Protein AF-A0A3P6CDG6-F1 (afdb_monomer)

Organism: Brassica oleracea (NCBI:txid3712)

Structure (mmCIF, N/CA/C/O backbone):
data_AF-A0A3P6CDG6-F1
#
_entry.id   AF-A0A3P6CDG6-F1
#
loop_
_atom_site.group_PDB
_atom_site.id
_atom_site.type_symbol
_atom_site.label_atom_id
_atom_site.label_alt_id
_atom_site.label_comp_id
_atom_site.label_asym_id
_atom_site.label_entity_id
_atom_site.label_seq_id
_atom_site.pdbx_PDB_ins_code
_atom_site.Cartn_x
_atom_site.Cartn_y
_atom_site.Cartn_z
_atom_site.occupancy
_atom_site.B_iso_or_equiv
_atom_site.auth_seq_id
_atom_site.auth_comp_id
_atom_site.auth_asym_id
_atom_site.auth_atom_id
_atom_site.pdbx_PDB_model_num
ATOM 1 N N . MET A 1 1 ? 19.848 -16.163 -2.117 1.00 54.59 1 MET A N 1
ATOM 2 C CA . MET A 1 1 ? 20.370 -15.027 -1.332 1.00 54.59 1 MET A CA 1
ATOM 3 C C . MET A 1 1 ? 19.285 -13.977 -1.375 1.00 54.59 1 MET A C 1
ATOM 5 O O . MET A 1 1 ? 18.981 -13.535 -2.474 1.00 54.59 1 MET A O 1
ATOM 9 N N . SER A 1 2 ? 18.633 -13.691 -0.249 1.00 63.84 2 SER A N 1
ATOM 10 C CA . SER A 1 2 ? 17.600 -12.652 -0.190 1.00 63.84 2 SER A CA 1
ATOM 11 C C . SER A 1 2 ? 18.222 -11.310 -0.539 1.00 63.84 2 SER A C 1
ATOM 13 O O . SER A 1 2 ? 19.329 -10.994 -0.094 1.00 63.84 2 SER A O 1
ATOM 15 N N . SER A 1 3 ? 17.536 -10.539 -1.364 1.00 80.12 3 SER A N 1
ATOM 16 C CA . SER A 1 3 ? 17.977 -9.211 -1.740 1.00 80.12 3 SER A CA 1
ATOM 17 C C . SER A 1 3 ? 17.910 -8.295 -0.519 1.00 80.12 3 SER A C 1
ATOM 19 O O . SER A 1 3 ? 16.967 -8.364 0.265 1.00 80.12 3 S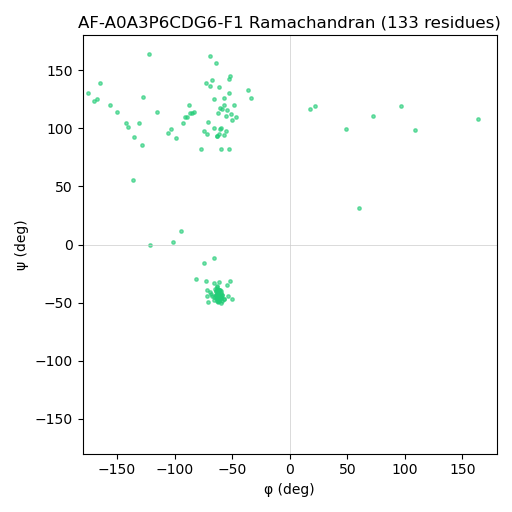ER A O 1
ATOM 21 N N . SER A 1 4 ? 18.883 -7.394 -0.357 1.00 84.31 4 SER A N 1
ATOM 22 C CA . SER A 1 4 ? 18.923 -6.463 0.787 1.00 84.31 4 SER A CA 1
ATOM 23 C C . SER A 1 4 ? 17.613 -5.682 0.976 1.00 84.31 4 SER A C 1
ATOM 25 O O . SER A 1 4 ? 17.248 -5.359 2.103 1.00 84.31 4 SER A O 1
ATOM 27 N N . TRP A 1 5 ? 16.898 -5.397 -0.117 1.00 88.00 5 TRP A N 1
ATOM 28 C CA . TRP A 1 5 ? 15.613 -4.702 -0.087 1.00 88.00 5 TRP A CA 1
ATOM 29 C C . TRP A 1 5 ? 14.463 -5.576 0.443 1.00 88.00 5 TRP A C 1
ATOM 31 O O . TRP A 1 5 ? 13.561 -5.044 1.079 1.00 88.00 5 TRP A O 1
ATOM 41 N N . GLU A 1 6 ? 14.491 -6.897 0.231 1.00 88.62 6 GLU A N 1
ATOM 42 C CA . GLU A 1 6 ? 13.460 -7.832 0.719 1.00 88.62 6 GLU A CA 1
ATOM 43 C C . GLU A 1 6 ? 13.523 -7.955 2.239 1.00 88.62 6 GLU A C 1
ATOM 45 O O . GLU A 1 6 ? 12.497 -7.938 2.918 1.00 88.62 6 GLU A O 1
ATOM 50 N N . ILE A 1 7 ? 14.744 -8.010 2.777 1.00 87.94 7 ILE A N 1
ATOM 51 C CA . ILE A 1 7 ? 14.989 -8.051 4.220 1.00 87.94 7 ILE A CA 1
ATOM 52 C C . ILE A 1 7 ? 14.460 -6.771 4.872 1.00 87.94 7 ILE A C 1
ATOM 54 O O . ILE A 1 7 ? 13.683 -6.850 5.822 1.00 87.94 7 ILE A O 1
ATOM 58 N N . GLN A 1 8 ? 14.809 -5.606 4.316 1.00 93.00 8 GLN A N 1
ATOM 59 C CA . GLN A 1 8 ? 14.331 -4.319 4.818 1.00 93.00 8 GLN A CA 1
ATOM 60 C C . GLN A 1 8 ? 12.801 -4.219 4.746 1.00 93.00 8 GLN A C 1
ATOM 62 O O . GLN A 1 8 ? 12.159 -3.801 5.706 1.00 93.00 8 GLN A O 1
ATOM 67 N N . LEU A 1 9 ? 12.199 -4.656 3.637 1.00 93.38 9 LEU A N 1
ATOM 68 C CA . LEU A 1 9 ? 10.749 -4.639 3.461 1.00 93.38 9 LEU A CA 1
ATOM 69 C C . LEU A 1 9 ? 10.035 -5.550 4.472 1.00 93.38 9 LEU A C 1
ATOM 71 O O . LEU A 1 9 ? 9.001 -5.170 5.021 1.00 93.38 9 LEU A O 1
ATOM 75 N N . MET A 1 10 ? 10.597 -6.728 4.753 1.00 93.62 10 MET A N 1
ATOM 76 C CA . MET A 1 10 ? 10.086 -7.642 5.774 1.00 93.62 10 MET A CA 1
ATOM 77 C C . MET A 1 10 ? 10.179 -7.033 7.180 1.00 93.62 10 MET A C 1
ATOM 79 O O . MET A 1 10 ? 9.242 -7.183 7.965 1.00 93.62 10 MET A O 1
ATOM 83 N N . GLU A 1 11 ? 11.297 -6.390 7.522 1.00 94.62 11 GLU A N 1
ATOM 84 C CA . GLU A 1 11 ? 11.476 -5.734 8.823 1.00 94.62 11 GLU A CA 1
ATOM 85 C C . GLU A 1 11 ? 10.477 -4.593 9.012 1.00 94.62 11 GLU A C 1
ATOM 87 O O . GLU A 1 11 ? 9.744 -4.593 10.000 1.00 94.62 11 GLU A O 1
ATOM 92 N N . THR A 1 12 ? 10.349 -3.706 8.022 1.00 96.69 12 THR A N 1
ATOM 93 C CA . THR A 1 12 ? 9.364 -2.617 8.056 1.00 96.69 12 THR A CA 1
ATOM 94 C C . THR A 1 12 ? 7.934 -3.148 8.177 1.00 96.69 12 THR A C 1
ATOM 96 O O . THR A 1 12 ? 7.153 -2.648 8.980 1.00 96.69 12 THR A O 1
ATOM 99 N N . ALA A 1 13 ? 7.574 -4.200 7.435 1.00 96.62 13 ALA A N 1
ATOM 100 C CA . ALA A 1 13 ? 6.239 -4.787 7.538 1.00 96.62 13 ALA A CA 1
ATOM 101 C C . ALA A 1 13 ? 5.955 -5.365 8.937 1.00 96.62 13 ALA A C 1
ATOM 103 O O . ALA A 1 13 ? 4.828 -5.271 9.424 1.00 96.62 13 ALA A O 1
ATOM 104 N N . LYS A 1 14 ? 6.957 -5.949 9.605 1.00 97.06 14 LYS A N 1
ATOM 105 C CA . LYS A 1 14 ? 6.804 -6.445 10.983 1.00 97.06 14 LYS A CA 1
ATOM 106 C C . LYS A 1 14 ? 6.606 -5.309 11.980 1.00 97.06 14 LYS A C 1
ATOM 108 O O . LYS A 1 14 ? 5.716 -5.416 12.819 1.00 97.06 14 LYS A O 1
ATOM 113 N N . GLU A 1 15 ? 7.395 -4.245 11.866 1.00 98.06 15 GLU A N 1
ATOM 114 C CA . GLU A 1 15 ? 7.278 -3.058 12.719 1.00 98.06 15 GLU A CA 1
ATOM 115 C C . GLU A 1 15 ? 5.880 -2.429 12.603 1.00 98.06 15 GLU A C 1
ATOM 117 O O . GLU A 1 15 ? 5.194 -2.220 13.604 1.00 98.06 15 GLU A O 1
ATOM 122 N N . GLU A 1 16 ? 5.391 -2.230 11.378 1.00 97.94 16 GLU A N 1
ATOM 123 C CA . GLU A 1 16 ? 4.047 -1.696 11.127 1.00 97.94 16 GLU A CA 1
ATOM 124 C C . GLU A 1 16 ? 2.942 -2.596 11.708 1.00 97.94 16 GLU A C 1
ATOM 126 O O . GLU A 1 16 ? 1.961 -2.109 12.283 1.00 97.94 16 GLU A O 1
ATOM 131 N N . LEU A 1 17 ? 3.095 -3.924 11.621 1.00 97.56 17 LEU A N 1
ATOM 132 C CA . LEU A 1 17 ? 2.145 -4.859 12.228 1.00 97.56 17 LEU A CA 1
ATOM 133 C C . LEU A 1 17 ? 2.099 -4.707 13.754 1.00 97.56 17 LEU A C 1
ATOM 135 O O . LEU A 1 17 ? 1.010 -4.716 14.335 1.00 97.56 17 LEU A O 1
ATOM 139 N N . GLU A 1 18 ? 3.260 -4.573 14.393 1.00 98.19 18 GLU A N 1
ATOM 140 C CA . GLU A 1 18 ? 3.380 -4.397 15.840 1.00 98.19 18 GLU A CA 1
ATOM 141 C C . GLU A 1 18 ? 2.718 -3.090 16.291 1.00 98.19 18 GLU A C 1
ATOM 143 O O . GLU A 1 18 ? 1.881 -3.100 17.199 1.00 98.19 18 GLU A O 1
ATOM 148 N N . ILE A 1 19 ? 2.978 -1.985 15.584 1.00 98.00 19 ILE A N 1
ATOM 149 C CA . ILE A 1 19 ? 2.331 -0.689 15.830 1.00 98.00 19 ILE A CA 1
ATOM 150 C C . ILE A 1 19 ? 0.806 -0.823 15.730 1.00 98.00 19 ILE A C 1
ATOM 152 O O . ILE A 1 19 ? 0.074 -0.369 16.617 1.00 98.00 19 ILE A O 1
ATOM 156 N N . LEU A 1 20 ? 0.298 -1.482 14.682 1.00 97.81 20 LEU A N 1
ATOM 157 C CA . LEU A 1 20 ? -1.139 -1.695 14.498 1.00 97.81 20 LEU A CA 1
ATOM 158 C C . LEU A 1 20 ? -1.757 -2.545 15.615 1.00 97.81 20 LEU A C 1
ATOM 160 O O . LEU A 1 20 ? -2.915 -2.327 15.994 1.00 97.81 20 LEU A O 1
ATOM 164 N N . GLN A 1 21 ? -1.034 -3.538 16.127 1.00 96.94 21 GLN A N 1
ATOM 165 C CA . GLN A 1 21 ? -1.499 -4.384 17.223 1.00 96.94 21 GLN A CA 1
ATOM 166 C C . GLN A 1 21 ? -1.515 -3.631 18.556 1.00 96.94 21 GLN A C 1
ATOM 168 O O . GLN A 1 21 ? -2.527 -3.704 19.256 1.00 96.94 21 GLN A O 1
ATOM 173 N N . ALA A 1 22 ? -0.463 -2.867 18.857 1.00 97.62 22 ALA A N 1
ATOM 174 C CA . ALA A 1 22 ? -0.317 -2.124 20.104 1.00 97.62 22 ALA A CA 1
ATOM 175 C C . ALA A 1 22 ? -1.277 -0.929 20.197 1.00 97.62 22 ALA A C 1
ATOM 177 O O . ALA A 1 22 ? -1.999 -0.774 21.180 1.00 97.62 22 ALA A O 1
ATOM 178 N N . GLN A 1 23 ? -1.324 -0.093 19.157 1.00 97.88 23 GLN A N 1
ATOM 179 C CA . GLN A 1 23 ? -2.097 1.155 19.174 1.00 97.88 23 GLN A CA 1
ATOM 180 C C . GLN A 1 23 ? -3.581 0.928 18.870 1.00 97.88 23 GLN A C 1
ATOM 182 O O . GLN A 1 23 ? -4.450 1.669 19.332 1.00 97.88 23 GLN A O 1
ATOM 187 N N . TYR A 1 24 ? -3.895 -0.096 18.072 1.00 96.44 24 TYR A N 1
ATOM 188 C CA . TYR A 1 24 ? -5.234 -0.279 17.519 1.00 96.44 24 TYR A CA 1
ATOM 189 C C . TYR A 1 24 ? -5.721 -1.731 17.589 1.00 96.44 24 TYR A C 1
ATOM 191 O O . TYR A 1 24 ? -6.128 -2.282 16.562 1.00 96.44 24 TYR A O 1
ATOM 199 N N . PRO A 1 25 ? -5.749 -2.380 18.767 1.00 93.50 25 PRO A N 1
ATOM 200 C CA . PRO A 1 25 ? -6.017 -3.816 18.895 1.00 93.50 25 PRO A CA 1
ATOM 201 C C . PRO A 1 25 ? -7.326 -4.250 18.214 1.00 93.50 25 PRO A C 1
ATOM 203 O O . PRO A 1 25 ? -7.322 -5.190 17.421 1.00 93.50 25 PRO A O 1
ATOM 206 N N . ASN A 1 26 ? -8.405 -3.483 18.396 1.00 97.19 26 ASN A N 1
ATOM 207 C CA . ASN A 1 26 ? -9.743 -3.790 17.869 1.00 97.19 26 ASN A CA 1
ATOM 208 C C . ASN A 1 26 ? -10.061 -3.133 16.513 1.00 97.19 26 ASN A C 1
ATOM 210 O O . ASN A 1 26 ? -11.221 -3.091 16.099 1.00 97.19 26 ASN A O 1
ATOM 214 N N . ARG A 1 27 ? -9.065 -2.564 15.824 1.00 96.12 27 ARG A N 1
ATOM 215 C CA . ARG A 1 27 ? -9.242 -1.947 14.502 1.00 96.12 27 ARG A CA 1
ATOM 216 C C . ARG A 1 27 ? -8.328 -2.614 13.484 1.00 96.12 27 ARG A C 1
ATOM 218 O O . ARG A 1 27 ? -7.381 -3.312 13.832 1.00 96.12 27 ARG A O 1
ATOM 225 N N . PHE A 1 28 ? -8.633 -2.378 12.212 1.00 96.75 28 PHE A N 1
ATOM 226 C CA . PHE A 1 28 ? -7.794 -2.798 11.090 1.00 96.75 28 PHE A CA 1
ATOM 227 C C . PHE A 1 28 ? -7.564 -4.315 11.001 1.00 96.75 28 PHE A C 1
ATOM 229 O O . PHE A 1 28 ? -6.529 -4.737 10.506 1.00 96.75 28 PHE A O 1
ATOM 236 N N . ALA A 1 29 ? -8.527 -5.138 11.438 1.00 97.00 29 ALA A N 1
ATOM 237 C CA . ALA A 1 29 ? -8.410 -6.601 11.404 1.00 97.00 29 ALA A CA 1
ATOM 238 C C . ALA A 1 29 ? -7.984 -7.121 10.020 1.00 97.00 29 ALA A C 1
ATOM 240 O O . ALA A 1 29 ? -7.034 -7.886 9.922 1.00 97.00 29 ALA A O 1
ATOM 241 N N . TYR A 1 30 ? -8.621 -6.619 8.956 1.00 97.62 30 TYR A N 1
ATOM 242 C CA . TYR A 1 30 ? -8.266 -6.972 7.581 1.00 97.62 30 TYR A CA 1
ATOM 243 C C . TYR A 1 30 ? -6.815 -6.612 7.239 1.00 97.62 30 TYR A C 1
ATOM 245 O O . TYR A 1 30 ? -6.069 -7.464 6.781 1.00 97.62 30 TYR A O 1
ATOM 253 N N . LEU A 1 31 ? -6.398 -5.372 7.516 1.00 97.44 31 LEU A N 1
ATOM 254 C CA . LEU A 1 31 ? -5.042 -4.904 7.220 1.00 97.44 31 LEU A CA 1
ATOM 255 C C . LEU A 1 31 ? -3.985 -5.699 7.993 1.00 97.44 31 LEU A C 1
ATOM 257 O O . LEU A 1 31 ? -2.963 -6.050 7.425 1.00 97.44 31 LEU A O 1
ATOM 261 N N . LYS A 1 32 ? -4.237 -6.016 9.269 1.00 98.19 32 LYS A N 1
ATOM 262 C CA . LYS A 1 32 ? -3.335 -6.843 10.082 1.00 98.19 32 LYS A CA 1
ATOM 263 C C . LYS A 1 32 ? -3.161 -8.236 9.479 1.00 98.19 32 LYS A C 1
ATOM 265 O O . LYS A 1 32 ? -2.035 -8.707 9.379 1.00 98.19 32 LYS A O 1
ATOM 270 N N . SER A 1 33 ? -4.257 -8.875 9.065 1.00 97.44 33 SER A N 1
ATOM 271 C CA . SER A 1 33 ? -4.210 -10.186 8.409 1.00 97.44 33 SER A CA 1
ATOM 272 C C . SER A 1 33 ? -3.507 -10.137 7.051 1.00 97.44 33 SER A C 1
ATOM 274 O O . SER A 1 33 ? -2.756 -11.053 6.718 1.00 97.44 33 SER A O 1
ATOM 276 N N . ASP A 1 34 ? -3.710 -9.065 6.286 1.00 97.38 34 ASP A N 1
ATOM 277 C CA . ASP A 1 34 ? -3.052 -8.856 4.995 1.00 97.38 34 ASP A CA 1
ATOM 278 C C . ASP A 1 34 ? -1.535 -8.668 5.174 1.00 97.38 34 ASP A C 1
ATOM 280 O O . ASP A 1 34 ? -0.744 -9.353 4.529 1.00 97.38 34 ASP A O 1
ATOM 284 N N . LEU A 1 35 ? -1.113 -7.851 6.150 1.00 96.88 35 LEU A N 1
ATOM 285 C CA . LEU A 1 35 ? 0.300 -7.663 6.502 1.00 96.88 35 LEU A CA 1
ATOM 286 C C . LEU A 1 35 ? 0.950 -8.960 6.997 1.00 96.88 35 LEU A C 1
ATOM 288 O O . LEU A 1 35 ? 2.072 -9.278 6.613 1.00 96.88 35 LEU A O 1
ATOM 292 N N . GLN A 1 36 ? 0.246 -9.732 7.830 1.00 96.75 36 GLN A N 1
ATOM 293 C CA . GLN A 1 36 ? 0.716 -11.047 8.276 1.00 96.75 36 GLN A CA 1
ATOM 294 C C . GLN A 1 36 ? 0.934 -11.996 7.099 1.00 96.75 36 GLN A C 1
ATOM 296 O O . GLN A 1 36 ? 1.965 -12.662 7.036 1.00 96.75 36 GLN A O 1
ATOM 301 N N . SER A 1 37 ? -0.014 -12.039 6.162 1.00 96.31 37 SER A N 1
ATOM 302 C CA . SER A 1 37 ? 0.088 -12.877 4.963 1.00 96.31 37 SER A CA 1
ATOM 303 C C . SER A 1 37 ? 1.261 -12.435 4.087 1.00 96.31 37 SER A C 1
ATOM 305 O O . SER A 1 37 ? 2.066 -13.261 3.667 1.00 96.31 37 SER A O 1
ATOM 307 N N . PHE A 1 38 ? 1.417 -11.125 3.892 1.00 95.50 38 PHE A N 1
ATOM 308 C CA . PHE A 1 38 ? 2.539 -10.535 3.169 1.00 95.50 38 PHE A CA 1
ATOM 309 C C . PHE A 1 38 ? 3.902 -10.923 3.771 1.00 95.50 38 PHE A C 1
ATOM 311 O O . PHE A 1 38 ? 4.790 -11.367 3.045 1.00 95.50 38 PHE A O 1
ATOM 318 N N . ILE A 1 39 ? 4.059 -10.832 5.096 1.00 94.62 39 ILE A N 1
ATOM 319 C CA . ILE A 1 39 ? 5.295 -11.224 5.798 1.00 94.62 39 ILE A CA 1
ATOM 320 C C . ILE A 1 39 ? 5.569 -12.730 5.660 1.00 94.62 39 ILE A C 1
ATOM 322 O O . ILE A 1 39 ? 6.724 -13.127 5.501 1.00 94.62 39 ILE A O 1
ATOM 326 N N . SER A 1 40 ? 4.533 -13.572 5.741 1.00 92.25 40 SER A N 1
ATOM 327 C CA . SER A 1 40 ? 4.674 -15.026 5.580 1.00 92.25 40 SER A CA 1
ATOM 328 C C . SER A 1 40 ? 5.169 -15.394 4.184 1.00 92.25 40 SER A C 1
ATOM 330 O O . SER A 1 40 ? 6.127 -16.155 4.076 1.00 92.25 40 SER A O 1
ATOM 332 N N . ASN A 1 41 ? 4.598 -14.787 3.141 1.00 90.88 41 ASN A N 1
ATOM 333 C CA . ASN A 1 41 ? 5.011 -15.024 1.755 1.00 90.88 41 ASN A CA 1
ATOM 334 C C . ASN A 1 41 ? 6.491 -14.666 1.543 1.00 90.88 41 ASN A C 1
ATOM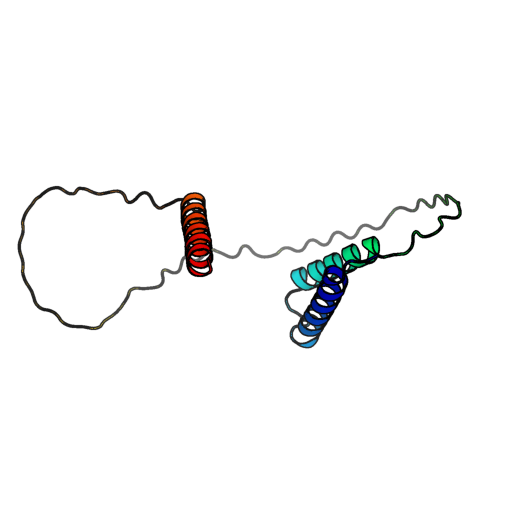 336 O O . ASN A 1 41 ? 7.252 -15.469 1.014 1.00 90.88 41 ASN A O 1
ATOM 340 N N . LEU A 1 42 ? 6.931 -13.509 2.057 1.00 87.62 42 LEU A N 1
ATOM 341 C CA . LEU A 1 42 ? 8.340 -13.101 1.985 1.00 87.62 42 LEU A CA 1
ATOM 342 C C . LEU A 1 42 ? 9.281 -14.073 2.714 1.00 87.62 42 LEU A C 1
ATOM 344 O O . LEU A 1 42 ? 10.430 -14.245 2.322 1.00 87.62 42 LEU A O 1
ATOM 348 N N . ARG A 1 43 ? 8.823 -14.712 3.797 1.00 82.69 43 ARG A N 1
ATOM 349 C CA . ARG A 1 43 ? 9.633 -15.704 4.517 1.00 82.69 43 ARG A CA 1
ATOM 350 C C . ARG A 1 43 ? 9.784 -16.996 3.718 1.00 82.69 43 ARG A C 1
ATOM 352 O O . ARG A 1 43 ? 10.860 -17.591 3.760 1.00 82.69 43 ARG A O 1
ATOM 359 N N . GLU A 1 44 ? 8.730 -17.446 3.043 1.00 78.38 44 GLU A N 1
ATOM 360 C CA . GLU A 1 44 ? 8.749 -18.681 2.250 1.00 78.38 44 GLU A CA 1
ATOM 361 C C . GLU A 1 44 ? 9.770 -18.606 1.108 1.00 78.38 44 GLU A C 1
ATOM 363 O O . GLU A 1 44 ? 10.538 -19.551 0.926 1.00 78.38 44 GLU A O 1
ATOM 368 N N . ASP A 1 45 ? 9.899 -17.447 0.458 1.00 64.75 45 ASP A N 1
ATOM 369 C CA . ASP A 1 45 ? 10.908 -17.186 -0.584 1.00 64.75 45 ASP A CA 1
ATOM 370 C C . ASP A 1 45 ? 12.361 -17.199 -0.062 1.00 64.75 45 ASP A C 1
ATOM 372 O O . AS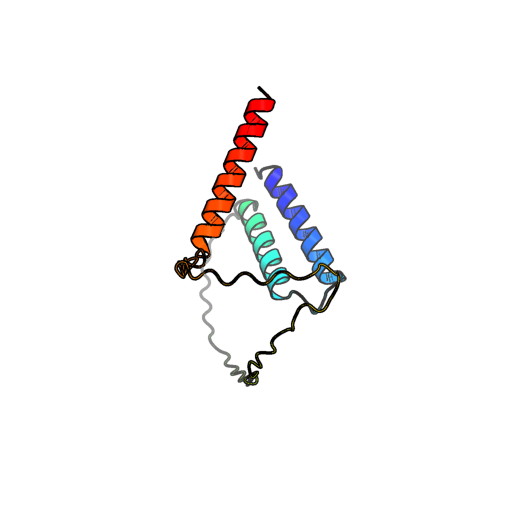P A 1 45 ? 13.331 -17.181 -0.828 1.00 64.75 45 ASP A O 1
ATOM 376 N N . HIS A 1 46 ? 12.545 -17.206 1.259 1.00 63.06 46 HIS A N 1
ATOM 377 C CA . HIS A 1 46 ? 13.846 -17.121 1.927 1.00 63.06 46 HIS A CA 1
ATOM 378 C C . HIS A 1 46 ? 14.143 -18.312 2.838 1.00 63.06 46 HIS A C 1
ATOM 380 O O . HIS A 1 46 ? 15.218 -18.377 3.444 1.00 63.06 46 HIS A O 1
ATOM 386 N N . ALA A 1 47 ? 13.222 -19.270 2.935 1.00 60.81 47 ALA A N 1
ATOM 387 C CA . ALA A 1 47 ? 13.472 -20.504 3.650 1.00 60.81 47 ALA A CA 1
ATOM 388 C C . ALA A 1 47 ? 14.508 -21.340 2.874 1.00 60.81 47 ALA A C 1
ATOM 390 O O . ALA A 1 47 ? 14.417 -21.468 1.650 1.00 60.81 47 ALA A O 1
ATOM 391 N N . PRO A 1 48 ? 15.501 -21.949 3.548 1.00 59.53 48 PRO A N 1
ATOM 392 C CA . PRO A 1 48 ? 16.296 -22.999 2.926 1.00 59.53 48 PRO A CA 1
ATOM 393 C C . PRO A 1 48 ? 15.346 -24.068 2.369 1.00 59.53 48 PRO A C 1
ATOM 395 O O . PRO A 1 48 ? 14.348 -24.360 3.037 1.00 59.53 48 PRO A O 1
ATOM 398 N N . PRO A 1 49 ? 15.628 -24.683 1.204 1.00 56.75 49 PRO A N 1
ATOM 399 C CA . PRO A 1 49 ? 14.817 -25.787 0.718 1.00 56.75 49 PRO A CA 1
ATOM 400 C C . PRO A 1 49 ? 14.769 -26.854 1.808 1.00 56.75 49 PRO A C 1
ATOM 402 O O . PRO A 1 49 ? 15.779 -27.485 2.138 1.00 56.75 49 PRO A O 1
ATOM 405 N N . SER A 1 50 ? 13.588 -27.012 2.405 1.00 54.97 50 SER A N 1
ATOM 406 C CA . SER A 1 50 ? 13.325 -28.092 3.337 1.00 54.97 50 SER A CA 1
ATOM 407 C C . SER A 1 50 ? 13.577 -29.381 2.570 1.00 54.97 50 SER A C 1
ATOM 409 O O . SER A 1 50 ? 12.932 -29.648 1.554 1.00 54.97 50 SER A O 1
ATOM 411 N N . ARG A 1 51 ? 14.574 -30.157 3.007 1.00 48.06 51 ARG A N 1
ATOM 412 C CA . ARG A 1 51 ? 14.790 -31.512 2.509 1.00 48.06 51 ARG A CA 1
ATOM 413 C C . ARG A 1 51 ? 13.544 -32.313 2.867 1.00 48.06 51 ARG A C 1
ATOM 415 O O . ARG A 1 51 ? 13.427 -32.815 3.981 1.00 48.06 51 ARG A O 1
ATOM 422 N N . ALA A 1 52 ? 12.616 -32.405 1.924 1.00 49.38 52 ALA A N 1
ATOM 423 C CA . ALA A 1 52 ? 11.504 -33.329 1.985 1.00 49.38 52 ALA A CA 1
ATOM 424 C C . ALA A 1 52 ? 12.077 -34.753 2.038 1.00 49.38 52 ALA A C 1
ATOM 426 O O . ALA A 1 52 ? 12.484 -35.313 1.023 1.00 49.38 52 ALA A O 1
ATOM 427 N N . SER A 1 53 ? 12.141 -35.325 3.240 1.00 52.94 53 SER A N 1
ATOM 428 C CA . SER A 1 53 ? 12.224 -36.770 3.410 1.00 52.94 53 SER A CA 1
ATOM 429 C C . SER A 1 53 ? 10.795 -37.307 3.422 1.00 52.94 53 SER A C 1
ATOM 431 O O . SER A 1 53 ? 9.996 -36.981 4.296 1.00 52.94 53 SER A O 1
ATOM 433 N N . SER A 1 54 ? 10.492 -38.073 2.381 1.00 55.25 54 SER A N 1
ATOM 434 C CA . SER A 1 54 ? 9.264 -38.814 2.092 1.00 55.25 54 SER A CA 1
ATOM 435 C C . SER A 1 54 ? 8.523 -39.393 3.310 1.00 55.25 54 SER A C 1
ATOM 437 O O . SER A 1 54 ? 9.064 -40.242 4.013 1.00 55.25 54 SER A O 1
ATOM 439 N N . SER A 1 55 ? 7.228 -39.079 3.443 1.00 51.28 55 SER A N 1
ATOM 440 C CA . SER A 1 55 ? 6.171 -40.101 3.591 1.00 51.28 55 SER A CA 1
ATOM 441 C C . SER A 1 55 ? 4.774 -39.496 3.341 1.00 51.28 55 SER A C 1
ATOM 443 O O . SER A 1 55 ? 4.510 -38.382 3.796 1.00 51.28 55 SER A O 1
ATOM 445 N N . PRO A 1 56 ? 3.861 -40.188 2.630 1.00 55.81 56 PRO A N 1
ATOM 446 C CA . PRO A 1 56 ? 2.463 -39.798 2.548 1.00 55.81 56 PRO A CA 1
ATOM 447 C C . PRO A 1 56 ? 1.691 -40.499 3.671 1.00 55.81 56 PRO A C 1
ATOM 449 O O . PRO A 1 56 ? 1.479 -41.709 3.623 1.00 55.81 56 PRO A O 1
ATOM 452 N N . LEU A 1 57 ? 1.238 -39.752 4.676 1.00 52.78 57 LEU A N 1
ATOM 453 C CA . LEU A 1 57 ? 0.180 -40.226 5.566 1.00 52.78 57 LEU A CA 1
ATOM 454 C C . LEU A 1 57 ? -1.122 -39.536 5.176 1.00 52.78 57 LEU A C 1
ATOM 456 O O . LEU A 1 57 ? -1.385 -38.387 5.520 1.00 52.78 57 LEU A O 1
ATOM 460 N N . VAL A 1 58 ? -1.924 -40.277 4.414 1.00 53.66 58 VAL A N 1
ATOM 461 C CA . VAL A 1 58 ? -3.351 -40.026 4.243 1.00 53.66 58 VAL A CA 1
ATOM 462 C C . VAL A 1 58 ? -4.003 -40.169 5.616 1.00 53.66 58 VAL A C 1
ATOM 464 O O . VAL A 1 58 ? -4.065 -41.265 6.166 1.00 53.66 58 VAL A O 1
ATOM 467 N N . LEU A 1 59 ? -4.504 -39.064 6.159 1.00 46.72 59 LEU A N 1
ATOM 468 C CA . LEU A 1 59 ? -5.464 -39.062 7.257 1.00 46.72 59 LEU A CA 1
ATOM 469 C C . LEU A 1 59 ? -6.638 -38.178 6.839 1.00 46.72 59 LEU A C 1
ATOM 471 O O . LEU A 1 59 ? -6.691 -36.977 7.084 1.00 46.72 59 LEU A O 1
ATOM 475 N N . THR A 1 60 ? -7.572 -38.810 6.135 1.00 55.72 60 THR A N 1
ATOM 476 C CA . THR A 1 60 ? -8.968 -38.389 6.058 1.00 55.72 60 THR A CA 1
ATOM 477 C C . THR A 1 60 ? -9.547 -38.325 7.465 1.00 55.72 60 THR A C 1
ATOM 479 O O . THR A 1 60 ? -9.643 -39.359 8.123 1.00 55.72 60 THR A O 1
ATOM 482 N N . GLN A 1 61 ? -10.019 -37.155 7.890 1.00 53.94 61 GLN A N 1
ATOM 483 C CA . GLN A 1 61 ? -11.184 -37.101 8.765 1.00 53.94 61 GLN A CA 1
ATOM 484 C C . GLN A 1 61 ? -11.971 -35.811 8.533 1.00 53.94 61 GLN A C 1
ATOM 486 O O . GLN A 1 61 ? -11.500 -34.701 8.770 1.00 53.94 61 GLN A O 1
ATOM 491 N N . GLU A 1 62 ? -13.182 -36.005 8.020 1.00 45.78 62 GLU A N 1
ATOM 492 C CA . GLU A 1 62 ? -14.219 -35.001 7.854 1.00 45.78 62 GLU A CA 1
ATOM 493 C C . GLU A 1 62 ? -14.814 -34.524 9.188 1.00 45.78 62 GLU A C 1
ATOM 495 O O . GLU A 1 62 ? -14.846 -35.236 10.193 1.00 45.78 62 GLU A O 1
ATOM 500 N N . SER A 1 63 ? -15.465 -33.364 9.063 1.00 58.62 63 SER A N 1
ATOM 501 C CA . SER A 1 63 ? -16.593 -32.838 9.839 1.00 58.62 63 SER A CA 1
ATOM 502 C C . SER A 1 63 ? -16.276 -31.876 10.987 1.00 58.62 63 SER A C 1
ATOM 504 O O . SER A 1 63 ? -15.673 -32.213 11.997 1.00 58.62 63 SER A O 1
ATOM 506 N N . SER A 1 64 ? -16.807 -30.658 10.857 1.00 51.81 64 SER A N 1
ATOM 507 C CA . SER A 1 64 ? -17.765 -30.123 11.827 1.00 51.81 64 SER A CA 1
ATOM 508 C C . SER A 1 64 ? -18.441 -28.865 11.271 1.00 51.81 64 SER A C 1
ATOM 510 O O . SER A 1 64 ? -17.813 -27.914 10.813 1.00 51.81 64 SER A O 1
ATOM 512 N N . ASN A 1 65 ? -19.766 -28.922 11.276 1.00 53.56 65 ASN A N 1
ATOM 513 C CA . ASN A 1 65 ? -20.730 -27.947 10.797 1.00 53.56 65 ASN A CA 1
ATOM 514 C C . ASN A 1 65 ? -21.047 -26.948 11.916 1.00 53.56 65 ASN A C 1
ATOM 516 O O . ASN A 1 65 ? -21.619 -27.353 12.922 1.00 53.56 65 ASN A O 1
ATOM 520 N N . CYS A 1 66 ? -20.791 -25.653 11.706 1.00 42.84 66 CYS A N 1
ATOM 521 C CA . CYS A 1 66 ? -21.355 -24.588 12.541 1.00 42.84 66 CYS A CA 1
ATOM 522 C C . CYS A 1 66 ? -21.882 -23.440 11.670 1.00 42.84 66 CYS A C 1
ATOM 524 O O . CYS A 1 66 ? -21.177 -22.499 11.307 1.00 42.84 66 CYS A O 1
ATOM 526 N N . LYS A 1 67 ? -23.174 -23.530 11.345 1.00 55.44 67 LYS A N 1
ATOM 527 C CA . LYS A 1 67 ? -24.005 -22.459 10.781 1.00 55.44 67 LYS A CA 1
ATOM 528 C C . LYS A 1 67 ? -24.065 -21.256 11.731 1.00 55.44 67 LYS A C 1
ATOM 530 O O . LYS A 1 67 ? -24.923 -21.226 12.608 1.00 55.44 67 LYS A O 1
ATOM 535 N N . ASN A 1 68 ? -23.285 -20.209 11.480 1.00 50.00 68 ASN A N 1
ATOM 536 C CA . ASN A 1 68 ? -23.520 -18.911 12.115 1.00 50.00 68 ASN A CA 1
ATOM 537 C C . ASN A 1 68 ? -24.279 -17.979 11.167 1.00 50.00 68 ASN A C 1
ATOM 539 O O . ASN A 1 68 ? -23.720 -17.245 10.357 1.00 50.00 68 ASN A O 1
ATOM 543 N N . LYS A 1 69 ? -25.610 -18.020 11.296 1.00 55.41 69 LYS A N 1
ATOM 544 C CA . LYS A 1 69 ? -26.521 -16.992 10.789 1.00 55.41 69 LYS A CA 1
ATOM 545 C C . LYS A 1 69 ? -26.264 -15.697 11.560 1.00 55.41 69 LYS A C 1
ATOM 547 O O . LYS A 1 69 ? -26.802 -15.531 12.651 1.00 55.41 69 LYS A O 1
ATOM 552 N N . GLN A 1 70 ? -25.524 -14.752 10.988 1.00 53.97 70 GLN A N 1
ATOM 553 C CA . GLN A 1 70 ? -25.520 -13.379 11.492 1.00 53.97 70 GLN A CA 1
ATOM 554 C C . GLN A 1 70 ? -26.323 -12.476 10.558 1.00 53.97 70 GLN A C 1
ATOM 556 O O . GLN A 1 70 ? -25.858 -11.991 9.531 1.00 53.97 70 GLN A O 1
ATOM 561 N N . LYS A 1 71 ? -27.591 -12.287 10.939 1.00 56.91 71 LYS A N 1
ATOM 562 C CA . LYS A 1 71 ? -28.442 -11.203 10.457 1.00 56.91 71 LYS A CA 1
ATOM 563 C C . LYS A 1 71 ? -27.775 -9.886 10.847 1.00 56.91 71 LYS A C 1
ATOM 565 O O . LYS A 1 71 ? -27.691 -9.602 12.037 1.00 56.91 71 LYS A O 1
ATOM 570 N N . HIS A 1 72 ? -27.388 -9.063 9.876 1.00 52.03 72 HIS A N 1
ATOM 571 C CA . HIS A 1 72 ? -27.054 -7.666 10.140 1.00 52.03 72 HIS A CA 1
ATOM 572 C C . HIS A 1 72 ? -27.834 -6.723 9.224 1.00 52.03 72 HIS A C 1
ATOM 574 O O . HIS A 1 72 ? -27.931 -6.896 8.013 1.00 52.03 72 HIS A O 1
ATOM 580 N N . LYS A 1 73 ? -28.479 -5.778 9.910 1.00 58.00 73 LYS A N 1
ATOM 581 C CA . LYS A 1 73 ? -29.422 -4.736 9.497 1.00 58.00 73 LYS A CA 1
ATOM 582 C C . LYS A 1 73 ? -29.144 -4.102 8.126 1.00 58.00 73 LYS A C 1
ATOM 584 O O . LYS A 1 73 ? -28.069 -3.559 7.891 1.00 58.00 73 LYS A O 1
ATOM 589 N N . LYS A 1 74 ? -30.205 -3.991 7.310 1.00 55.47 74 LYS A N 1
ATOM 590 C CA . LYS A 1 74 ? -30.350 -2.940 6.287 1.00 55.47 74 LYS A CA 1
ATOM 591 C C . LYS A 1 74 ? -30.089 -1.578 6.940 1.00 55.47 74 LYS A C 1
ATOM 593 O O . LYS A 1 74 ? -30.933 -1.085 7.689 1.00 55.47 74 LYS A O 1
ATOM 598 N N . ARG A 1 75 ? -28.949 -0.953 6.648 1.00 51.84 75 ARG A N 1
ATOM 599 C CA . ARG A 1 75 ? -28.745 0.469 6.929 1.00 51.84 75 ARG A CA 1
ATOM 600 C C . ARG A 1 75 ? -29.363 1.245 5.767 1.00 51.84 75 ARG A C 1
ATOM 602 O O . ARG A 1 75 ? -28.930 1.102 4.627 1.00 51.84 75 ARG A O 1
ATOM 609 N N . LYS A 1 76 ? -30.433 1.993 6.053 1.00 56.94 76 LYS A N 1
ATOM 610 C CA . LYS A 1 76 ? -31.011 2.976 5.130 1.00 56.94 76 LYS A CA 1
ATOM 611 C C . LYS A 1 76 ? -29.915 3.979 4.757 1.00 56.94 76 LYS A C 1
ATOM 613 O O . LYS A 1 76 ? -29.277 4.547 5.638 1.00 56.94 76 LYS A O 1
ATOM 618 N N . TYR A 1 77 ? -29.706 4.152 3.458 1.00 44.00 77 TYR A N 1
ATOM 619 C CA . TYR A 1 77 ? -28.950 5.255 2.886 1.00 44.00 77 TYR A CA 1
ATOM 620 C C . TYR A 1 77 ? -29.836 6.501 2.975 1.00 44.00 77 TYR A C 1
ATOM 622 O O . TYR A 1 77 ? -30.757 6.667 2.177 1.00 44.00 77 TYR A O 1
ATOM 630 N N . THR A 1 78 ? -29.613 7.322 4.000 1.00 46.47 78 THR A N 1
ATOM 631 C CA . THR A 1 78 ? -30.150 8.683 4.050 1.00 46.47 78 THR A CA 1
ATOM 632 C C . THR A 1 78 ? -29.112 9.579 3.393 1.00 46.47 78 THR A C 1
ATOM 634 O O . THR A 1 78 ? -28.004 9.743 3.897 1.00 46.47 78 THR A O 1
ATOM 637 N N . ASN A 1 79 ? -29.467 10.067 2.211 1.00 49.81 79 ASN A N 1
ATOM 638 C CA . ASN A 1 79 ? -28.763 11.100 1.475 1.00 49.81 79 ASN A CA 1
ATOM 639 C C . ASN A 1 79 ? -28.993 12.429 2.205 1.00 49.81 79 ASN A C 1
ATOM 641 O O . ASN A 1 79 ? -30.033 13.056 2.014 1.00 49.81 79 ASN A O 1
ATOM 645 N N . GLU A 1 80 ? -28.068 12.814 3.081 1.00 44.06 80 GLU A N 1
ATOM 646 C CA . GLU A 1 80 ? -28.012 14.183 3.584 1.00 44.06 80 GLU A CA 1
ATOM 647 C C . GLU A 1 80 ? -27.061 14.983 2.695 1.00 44.06 80 GLU A C 1
ATOM 649 O O . GLU A 1 80 ? -25.838 14.833 2.739 1.00 44.06 80 GLU A O 1
ATOM 654 N N . LEU A 1 81 ? -27.680 15.812 1.850 1.00 53.94 81 LEU A N 1
ATOM 655 C CA . LEU A 1 81 ? -27.087 17.020 1.297 1.00 53.94 81 LEU A CA 1
ATOM 656 C C . LEU A 1 81 ? -26.415 17.805 2.439 1.00 53.94 81 LEU A C 1
ATOM 658 O O . LEU A 1 81 ? -27.100 18.413 3.256 1.00 53.94 81 LEU A O 1
ATOM 662 N N . PHE A 1 82 ? -25.087 17.854 2.449 1.00 41.28 82 PHE A N 1
ATOM 663 C CA . PHE A 1 82 ? -24.390 19.070 2.864 1.00 41.28 82 PHE A CA 1
ATOM 664 C C . PHE A 1 82 ? -24.332 19.945 1.604 1.00 41.28 82 PHE A C 1
ATOM 666 O O . PHE A 1 82 ? -23.773 19.531 0.593 1.00 41.28 82 PHE A O 1
ATOM 673 N N . GLY A 1 83 ? -25.006 21.086 1.539 1.00 39.91 83 GLY A N 1
ATOM 674 C CA . GLY A 1 83 ? -25.142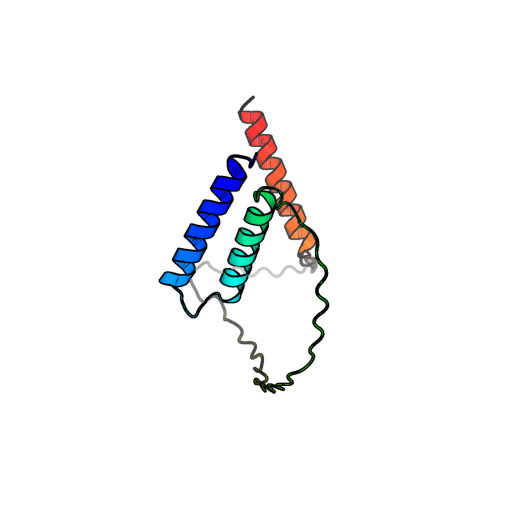 22.073 2.602 1.00 39.91 83 GLY A CA 1
ATOM 675 C C . GLY A 1 83 ? -24.311 23.259 2.146 1.00 39.91 83 GLY A C 1
ATOM 676 O O . GLY A 1 83 ? -23.085 23.216 2.197 1.00 39.91 83 GLY A O 1
ATOM 677 N N . ASP A 1 84 ? -25.015 24.228 1.576 1.00 37.34 84 ASP A N 1
ATOM 678 C CA . ASP A 1 84 ? -24.497 25.35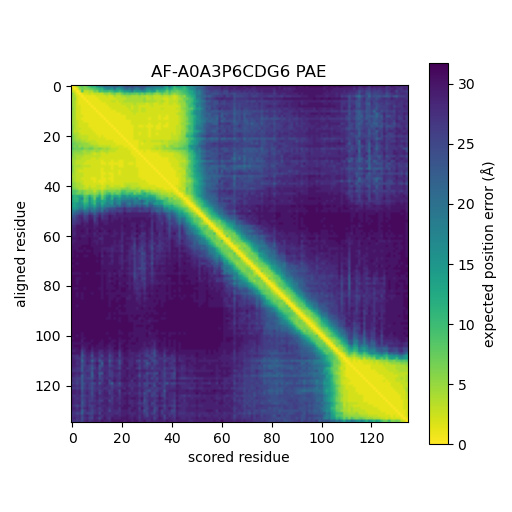7 0.827 1.00 37.34 84 ASP A CA 1
ATOM 679 C C . ASP A 1 84 ? -23.415 26.162 1.551 1.00 37.34 84 ASP A C 1
ATOM 681 O O . ASP A 1 84 ? -23.451 26.399 2.760 1.00 37.34 84 ASP A O 1
ATOM 685 N N . GLN A 1 85 ? -22.479 26.644 0.731 1.00 46.28 85 GLN A N 1
ATOM 686 C CA . GLN A 1 85 ? -21.636 27.793 1.024 1.00 46.28 85 GLN A CA 1
ATOM 687 C C . GLN A 1 85 ? -22.499 28.957 1.517 1.00 46.28 85 GLN A C 1
ATOM 689 O O . GLN A 1 85 ? -23.318 29.492 0.768 1.00 46.28 85 GLN A O 1
ATOM 694 N N . ALA A 1 86 ? -22.237 29.411 2.738 1.00 36.72 86 ALA A N 1
ATOM 695 C CA . ALA A 1 86 ? -22.675 30.711 3.206 1.00 36.72 86 ALA A CA 1
ATOM 696 C C . ALA A 1 86 ? -21.460 31.607 3.488 1.00 36.72 86 ALA A C 1
ATOM 698 O O . ALA A 1 86 ? -20.706 31.387 4.430 1.00 36.72 86 ALA A O 1
ATOM 699 N N . SER A 1 87 ? -21.381 32.654 2.664 1.00 41.81 87 SER A N 1
ATOM 700 C CA . SER A 1 87 ? -20.968 34.024 2.992 1.00 41.81 87 SER A CA 1
ATOM 701 C C . SER A 1 87 ? -19.505 34.358 3.285 1.00 41.81 87 SER A C 1
ATOM 703 O O . SER A 1 87 ? -18.999 34.127 4.376 1.00 41.81 87 SER A O 1
ATOM 705 N N . SER A 1 88 ? -18.909 35.110 2.348 1.00 37.47 88 SER A N 1
ATOM 706 C CA . SER A 1 88 ? -18.354 36.471 2.544 1.00 37.47 88 SER A CA 1
ATOM 707 C C . SER A 1 88 ? -17.410 36.775 1.363 1.00 37.47 88 SER A C 1
ATOM 709 O O . SER A 1 88 ? -16.363 36.157 1.230 1.00 37.47 88 SER A O 1
ATOM 711 N N . SER A 1 89 ? -17.726 37.643 0.401 1.00 39.16 89 SER A N 1
ATOM 712 C CA . SER A 1 89 ? -17.689 39.094 0.591 1.00 39.16 89 SER A CA 1
ATOM 713 C C . SER A 1 89 ? -18.219 39.834 -0.656 1.00 39.16 89 SER A C 1
ATOM 715 O O . SER A 1 89 ? -17.854 39.556 -1.792 1.00 39.16 89 SER A O 1
ATOM 717 N N . THR A 1 90 ? -19.136 40.767 -0.394 1.00 41.16 90 THR A N 1
ATOM 718 C CA . THR A 1 90 ? -19.369 42.074 -1.042 1.00 41.16 90 THR A CA 1
ATOM 719 C C . THR A 1 90 ? -18.767 42.375 -2.430 1.00 41.16 90 THR A C 1
ATOM 721 O O . THR A 1 90 ? -17.572 42.621 -2.559 1.00 41.16 90 THR A O 1
ATOM 724 N N . GLY A 1 91 ? -19.637 42.591 -3.425 1.00 35.97 91 GLY A N 1
ATOM 725 C CA . GLY A 1 91 ? -19.304 43.287 -4.676 1.00 35.97 91 GLY A CA 1
ATOM 726 C C . GLY A 1 91 ? -20.554 43.600 -5.506 1.00 35.97 91 GLY A C 1
ATOM 727 O O . GLY A 1 91 ? -21.352 42.716 -5.783 1.00 35.97 91 GLY A O 1
ATOM 728 N N . LYS A 1 92 ? -20.770 44.873 -5.840 1.00 44.88 92 LYS A N 1
ATOM 729 C CA . LYS A 1 92 ? -22.029 45.464 -6.328 1.00 44.88 92 LYS A CA 1
ATOM 730 C C . LYS A 1 92 ? -22.396 45.087 -7.780 1.00 44.88 92 LYS A C 1
ATOM 732 O O . LYS A 1 92 ? -21.555 45.124 -8.665 1.00 44.88 92 LYS A O 1
ATOM 737 N N . ILE A 1 93 ? -23.692 44.826 -7.983 1.00 48.94 93 ILE A N 1
ATOM 738 C CA . ILE A 1 93 ? -24.593 45.222 -9.091 1.00 48.94 93 ILE A CA 1
ATOM 739 C C . ILE A 1 93 ? -23.939 45.596 -10.440 1.00 48.94 93 ILE A C 1
ATOM 741 O O . ILE A 1 93 ? -23.337 46.661 -10.545 1.00 48.94 93 ILE A O 1
ATOM 745 N N . HIS A 1 94 ? -24.268 44.847 -11.503 1.00 43.94 94 HIS A N 1
ATOM 746 C CA . HIS A 1 94 ? -24.820 45.413 -12.749 1.00 43.94 94 HIS A CA 1
ATOM 747 C C . HIS A 1 94 ? -25.638 44.369 -13.529 1.00 43.94 94 HIS A C 1
ATOM 749 O O . HIS A 1 94 ? -25.138 43.323 -13.933 1.00 43.94 94 HIS A O 1
ATOM 755 N N . LYS A 1 95 ? -26.923 44.683 -13.741 1.00 56.44 95 LYS A N 1
ATOM 756 C CA . LYS A 1 95 ? -27.805 44.029 -14.715 1.00 56.44 95 LYS A CA 1
ATOM 757 C C . LYS A 1 95 ? -27.286 44.328 -16.123 1.00 56.44 95 LYS A C 1
ATOM 759 O O . LYS A 1 95 ? -27.218 45.491 -16.503 1.00 56.44 95 LYS A O 1
ATOM 764 N N . ASN A 1 96 ? -27.035 43.295 -16.917 1.00 49.28 96 ASN A N 1
ATOM 765 C CA . ASN A 1 96 ? -27.114 43.390 -18.370 1.00 49.28 96 ASN A CA 1
ATOM 766 C C . ASN A 1 96 ? -27.711 42.087 -18.907 1.00 49.28 96 ASN A C 1
ATOM 768 O O . ASN A 1 96 ? -27.062 41.043 -18.929 1.00 49.28 96 ASN A O 1
ATOM 772 N N . ASN A 1 97 ? -28.978 42.177 -19.305 1.00 55.12 97 ASN A N 1
ATOM 773 C CA . ASN A 1 97 ? -29.644 41.173 -20.111 1.00 55.12 97 ASN A CA 1
ATOM 774 C C . ASN A 1 97 ? -29.063 41.245 -21.521 1.00 55.12 97 ASN A C 1
ATOM 776 O O . ASN A 1 97 ? -29.431 42.134 -22.286 1.00 55.12 97 ASN A O 1
ATOM 780 N N . ASN A 1 98 ? -28.227 40.278 -21.889 1.00 47.22 98 ASN A N 1
ATOM 781 C CA . ASN A 1 98 ? -28.000 40.009 -23.298 1.00 47.22 98 ASN A CA 1
ATOM 782 C C . ASN A 1 98 ? -28.146 38.517 -23.581 1.00 47.22 98 ASN A C 1
ATOM 784 O O . ASN A 1 98 ? -27.297 37.689 -23.254 1.00 47.22 98 ASN A O 1
ATOM 788 N N . HIS A 1 99 ? -29.289 38.198 -24.183 1.00 49.25 99 HIS A N 1
ATOM 789 C CA . HIS A 1 99 ? -29.596 36.930 -24.817 1.00 49.25 99 HIS A CA 1
ATOM 790 C C . HIS A 1 99 ? -28.535 36.610 -25.874 1.00 49.25 99 HIS A C 1
ATOM 792 O O . HIS A 1 99 ? -28.643 37.057 -27.011 1.00 49.25 99 HIS A O 1
ATOM 798 N N . LYS A 1 100 ? -27.534 35.795 -25.544 1.00 43.62 100 LYS A N 1
ATOM 799 C CA . LYS A 1 100 ? -26.755 35.070 -26.552 1.00 43.62 100 LYS A CA 1
ATOM 800 C C . LYS A 1 100 ? -26.451 33.672 -26.049 1.00 43.62 100 LYS A C 1
ATOM 802 O O . LYS A 1 100 ? -25.565 33.469 -25.236 1.00 43.62 100 LYS A O 1
ATOM 807 N N . MET A 1 101 ? -27.244 32.744 -26.577 1.00 44.47 101 MET A N 1
ATOM 808 C CA . MET A 1 101 ? -26.951 31.325 -26.732 1.00 44.47 101 MET A CA 1
ATOM 809 C C . MET A 1 101 ? -26.420 30.639 -25.477 1.00 44.47 101 MET A C 1
ATOM 811 O O . MET A 1 101 ? -25.229 30.623 -25.184 1.00 44.47 101 MET A O 1
ATOM 815 N N . ALA A 1 102 ? -27.344 29.957 -24.806 1.00 45.22 102 ALA A N 1
ATOM 816 C CA . ALA A 1 102 ? -27.053 28.803 -23.983 1.00 45.22 102 ALA A CA 1
ATOM 817 C C . ALA A 1 102 ? -26.245 27.769 -24.788 1.00 45.22 102 ALA A C 1
ATOM 819 O O . ALA A 1 102 ? -26.785 26.781 -25.279 1.00 45.22 102 ALA A O 1
ATOM 820 N N . GLN A 1 103 ? -24.931 27.951 -24.888 1.00 47.06 103 GLN A N 1
ATOM 821 C CA . GLN A 1 103 ? -24.037 26.832 -25.096 1.00 47.06 103 GLN A CA 1
ATOM 822 C C . GLN A 1 103 ? -23.927 26.174 -23.726 1.00 47.06 103 GLN A C 1
ATOM 824 O O . GLN A 1 103 ? -23.023 26.437 -22.936 1.00 47.06 103 GLN A O 1
ATOM 829 N N . ARG A 1 104 ? -24.929 25.344 -23.408 1.00 50.50 104 ARG A N 1
ATOM 830 C CA . ARG A 1 104 ? -24.770 24.280 -22.423 1.00 50.50 104 ARG A CA 1
ATOM 831 C C . ARG A 1 104 ? -23.659 23.392 -22.970 1.00 50.50 104 ARG A C 1
ATOM 833 O O . ARG A 1 104 ? -23.923 22.386 -23.620 1.00 50.50 104 ARG A O 1
ATOM 840 N N . VAL A 1 105 ? -22.408 23.790 -22.749 1.00 54.41 105 VAL A N 1
ATOM 841 C CA . VAL A 1 105 ? -21.294 22.861 -22.763 1.00 54.41 105 VAL A CA 1
ATOM 842 C C . VAL A 1 105 ? -21.627 21.934 -21.613 1.00 54.41 105 VAL A C 1
ATOM 844 O O . VAL A 1 105 ? -21.403 22.249 -20.447 1.00 54.41 105 VAL A O 1
ATOM 847 N N . VAL A 1 106 ? -22.296 20.831 -21.945 1.00 55.88 106 VAL A N 1
ATOM 848 C CA . VAL A 1 106 ? -22.348 19.657 -21.094 1.00 55.88 106 VAL A CA 1
ATOM 849 C C . VAL A 1 106 ? -20.883 19.318 -20.906 1.00 55.88 106 VAL A C 1
ATOM 851 O O . VAL A 1 106 ? -20.265 18.706 -21.776 1.00 55.88 106 VAL A O 1
ATOM 854 N N . THR A 1 107 ? -20.291 19.816 -19.824 1.00 58.53 107 THR A N 1
ATOM 855 C CA . THR A 1 107 ? -18.988 19.366 -19.379 1.00 58.53 107 THR A CA 1
ATOM 856 C C . THR A 1 107 ? -19.225 17.905 -19.054 1.00 58.53 107 THR A C 1
ATOM 858 O O . THR A 1 107 ? -19.778 17.553 -18.012 1.00 58.53 107 THR A O 1
ATOM 861 N N . LYS A 1 108 ? -18.956 17.042 -20.043 1.00 70.62 108 LYS A N 1
ATOM 862 C CA . LYS A 1 108 ? -18.991 15.599 -19.862 1.00 70.62 108 LYS A CA 1
ATOM 863 C C . LYS A 1 108 ? -18.123 15.366 -18.641 1.00 70.62 108 LYS A C 1
ATOM 865 O O . LYS A 1 108 ? -16.942 15.710 -18.654 1.00 70.62 108 LYS A O 1
ATOM 870 N N . ARG A 1 109 ? -18.746 14.929 -17.545 1.00 75.81 109 ARG A N 1
ATOM 871 C CA . ARG A 1 109 ? -18.023 14.637 -16.313 1.00 75.81 109 ARG A CA 1
ATOM 872 C C . ARG A 1 109 ? -16.934 13.653 -16.710 1.00 75.81 109 ARG A C 1
ATOM 874 O O . ARG A 1 109 ? -17.269 12.578 -17.207 1.00 75.81 109 ARG A O 1
ATOM 881 N N . LYS A 1 110 ? -15.671 14.068 -16.566 1.00 79.19 110 LYS A N 1
ATOM 882 C CA . LYS A 1 110 ? -14.528 13.226 -16.912 1.00 79.19 110 LYS A CA 1
ATOM 883 C C . LYS A 1 110 ? -14.701 11.900 -16.197 1.00 79.19 110 LYS A C 1
ATOM 885 O O . LYS A 1 110 ? -15.005 11.864 -14.999 1.00 79.19 110 LYS A O 1
ATOM 890 N N . THR A 1 111 ? -14.569 10.810 -16.937 1.00 90.56 111 THR A N 1
ATOM 891 C CA . THR A 1 111 ? -14.655 9.493 -16.315 1.00 90.56 111 THR A CA 1
ATOM 892 C C . THR A 1 111 ? -13.491 9.331 -15.336 1.00 90.56 111 THR A C 1
ATOM 894 O O . THR A 1 111 ? -12.445 9.973 -15.458 1.00 90.56 111 THR A O 1
ATOM 897 N N . ARG A 1 112 ? -13.645 8.454 -14.339 1.00 89.81 112 ARG A N 1
ATOM 898 C CA . ARG A 1 112 ? -12.556 8.160 -13.393 1.00 89.81 112 ARG A CA 1
ATOM 899 C C . ARG A 1 112 ? -11.271 7.739 -14.118 1.00 89.81 112 ARG A C 1
ATOM 901 O O . ARG A 1 112 ? -10.186 8.089 -13.670 1.00 89.81 112 ARG A O 1
ATOM 908 N N . VAL A 1 113 ? -11.408 7.033 -15.240 1.00 93.00 113 VAL A N 1
ATOM 909 C CA . VAL A 1 113 ? -10.291 6.608 -16.093 1.00 93.00 113 VAL A CA 1
ATOM 910 C C . VAL A 1 113 ? -9.591 7.812 -16.723 1.00 93.00 113 VAL A C 1
ATOM 912 O O . VAL A 1 113 ? -8.373 7.918 -16.621 1.00 93.00 113 VAL A O 1
ATOM 915 N N . GLU A 1 114 ? -10.340 8.755 -17.295 1.00 93.75 114 GLU A N 1
ATOM 916 C CA . GLU A 1 114 ? -9.771 9.974 -17.888 1.00 93.75 114 GLU A CA 1
ATOM 917 C C . GLU A 1 114 ? -8.989 10.805 -16.865 1.00 93.75 114 GLU A C 1
ATOM 919 O O . GLU A 1 114 ? -7.881 11.247 -17.157 1.00 93.75 114 GLU A O 1
ATOM 924 N N . MET A 1 115 ? -9.508 10.954 -15.641 1.00 93.88 115 MET A N 1
ATOM 925 C CA . MET A 1 115 ? -8.795 11.676 -14.577 1.00 93.88 115 MET A CA 1
ATOM 926 C C . MET A 1 115 ? -7.477 10.996 -14.182 1.00 93.88 115 MET A C 1
ATOM 928 O O . MET A 1 115 ? -6.484 11.669 -13.906 1.00 93.88 115 MET A O 1
ATOM 932 N N . VAL A 1 116 ? -7.454 9.660 -14.137 1.00 96.19 116 VAL A N 1
ATOM 933 C CA . VAL A 1 116 ? -6.237 8.902 -13.813 1.00 96.19 116 VAL A CA 1
ATOM 934 C C . VAL A 1 116 ? -5.206 9.030 -14.932 1.00 96.19 116 VAL A C 1
ATOM 936 O O . VAL A 1 116 ? -4.032 9.250 -14.640 1.00 96.19 116 VAL A O 1
ATOM 939 N N . LEU A 1 117 ? -5.633 8.950 -16.194 1.00 97.19 117 LEU A N 1
ATOM 940 C CA . LEU A 1 117 ? -4.750 9.111 -17.350 1.00 97.19 117 LEU A CA 1
ATOM 941 C C . LEU A 1 117 ? -4.129 10.510 -17.401 1.00 97.19 117 LEU A C 1
ATOM 943 O O . LEU A 1 117 ? -2.920 10.635 -17.575 1.00 97.19 117 LEU A O 1
ATOM 947 N N . GLU A 1 118 ? -4.926 11.551 -17.174 1.00 96.38 118 GLU A N 1
ATOM 948 C CA . GLU A 1 118 ? -4.446 12.936 -17.128 1.00 96.38 118 GLU A CA 1
ATOM 949 C C . GLU A 1 118 ? -3.420 13.134 -16.001 1.00 96.38 118 GLU A C 1
ATOM 951 O O . GLU A 1 118 ? -2.344 13.701 -16.208 1.00 96.38 118 GLU A O 1
ATOM 956 N N . ARG A 1 119 ? -3.689 12.579 -14.813 1.00 96.69 119 ARG A N 1
ATOM 957 C CA . ARG A 1 119 ? -2.741 12.618 -13.692 1.00 96.69 119 ARG A CA 1
ATOM 958 C C . ARG A 1 119 ? -1.448 11.854 -13.997 1.00 96.69 119 ARG A C 1
ATOM 960 O O . ARG A 1 119 ? -0.371 12.326 -13.632 1.00 96.69 119 ARG A O 1
ATOM 967 N N . ALA A 1 120 ? -1.538 10.699 -14.655 1.00 97.81 120 ALA A N 1
ATOM 968 C CA . ALA A 1 120 ? -0.375 9.908 -15.051 1.00 97.81 120 ALA A CA 1
ATOM 969 C C . ALA A 1 120 ? 0.495 10.661 -16.069 1.00 97.81 120 ALA A C 1
ATOM 971 O O . ALA A 1 120 ? 1.714 10.716 -15.910 1.00 97.81 120 ALA A O 1
ATOM 972 N N . GLN A 1 121 ? -0.122 11.309 -17.060 1.00 98.00 121 GLN A N 1
ATOM 973 C CA . GLN A 1 121 ? 0.580 12.136 -18.045 1.00 98.00 121 GLN A CA 1
ATOM 974 C C . GLN A 1 121 ? 1.330 13.296 -17.384 1.00 98.00 121 GLN A C 1
ATOM 976 O O . GLN A 1 121 ? 2.514 13.492 -17.654 1.00 98.00 121 GLN A O 1
ATOM 981 N N . LEU A 1 122 ? 0.681 14.016 -16.464 1.00 97.81 122 LEU A N 1
ATOM 982 C CA . LEU A 1 122 ? 1.320 15.103 -15.717 1.00 97.81 122 LEU A CA 1
ATOM 983 C C . LEU A 1 122 ? 2.505 14.617 -14.874 1.00 97.81 122 LEU A C 1
ATOM 985 O O . LEU A 1 122 ? 3.522 15.301 -14.784 1.00 97.81 122 LEU A O 1
ATOM 989 N N . CYS A 1 123 ? 2.390 13.437 -14.262 1.00 98.12 123 CYS A N 1
ATOM 990 C CA . CYS A 1 123 ? 3.484 12.838 -13.500 1.00 98.12 123 CYS A CA 1
ATOM 991 C C . CYS A 1 123 ? 4.695 12.544 -14.399 1.00 98.12 123 CYS A C 1
ATOM 993 O O . CYS A 1 123 ? 5.814 12.948 -14.089 1.00 98.12 123 CYS A O 1
ATOM 995 N N . LEU A 1 124 ? 4.462 11.907 -15.551 1.00 98.31 124 LEU A N 1
ATOM 996 C CA . LEU A 1 124 ? 5.515 11.597 -16.517 1.00 98.31 124 LEU A CA 1
ATOM 997 C C . LEU A 1 124 ? 6.189 12.858 -17.064 1.00 98.31 124 LEU A C 1
ATOM 999 O O . LEU A 1 124 ? 7.408 12.862 -17.227 1.00 98.31 124 LEU A O 1
ATOM 1003 N N . GLN A 1 125 ? 5.424 13.924 -17.314 1.00 97.81 125 GLN A N 1
ATOM 1004 C CA . GLN A 1 125 ? 5.982 15.200 -17.756 1.00 97.81 125 GLN A CA 1
ATOM 1005 C C . GLN A 1 125 ? 6.933 15.779 -16.703 1.00 97.81 125 GLN A C 1
ATOM 1007 O O . GLN A 1 125 ? 8.081 16.065 -17.018 1.00 97.81 125 GLN A O 1
ATOM 1012 N N . LYS A 1 126 ? 6.515 15.826 -15.432 1.00 97.75 126 LYS A N 1
ATOM 1013 C CA . LYS A 1 126 ? 7.367 16.319 -14.338 1.00 97.75 126 LYS A CA 1
ATOM 1014 C C . LYS A 1 126 ? 8.655 15.517 -14.180 1.00 97.75 126 LYS A C 1
ATOM 1016 O O . LYS A 1 126 ? 9.708 16.101 -13.952 1.00 97.75 126 LYS A O 1
ATOM 1021 N N . ILE A 1 127 ? 8.589 14.191 -14.314 1.00 97.81 127 ILE A N 1
ATOM 1022 C CA . ILE A 1 127 ? 9.786 13.338 -14.263 1.00 97.81 127 ILE A CA 1
ATOM 1023 C C . ILE A 1 127 ? 10.748 13.697 -15.400 1.00 97.81 127 ILE A C 1
ATOM 1025 O O . ILE A 1 127 ? 11.953 13.788 -15.175 1.00 97.81 127 ILE A O 1
ATOM 1029 N N . ARG A 1 128 ? 10.232 13.916 -16.616 1.00 97.50 128 ARG A N 1
ATOM 1030 C CA . ARG A 1 128 ? 11.051 14.327 -17.766 1.00 97.50 128 ARG A CA 1
ATOM 1031 C C . ARG A 1 128 ? 11.675 15.700 -17.553 1.00 97.50 128 ARG A C 1
ATOM 1033 O O . ARG A 1 128 ? 12.858 15.841 -17.831 1.00 97.50 128 ARG A O 1
ATOM 1040 N 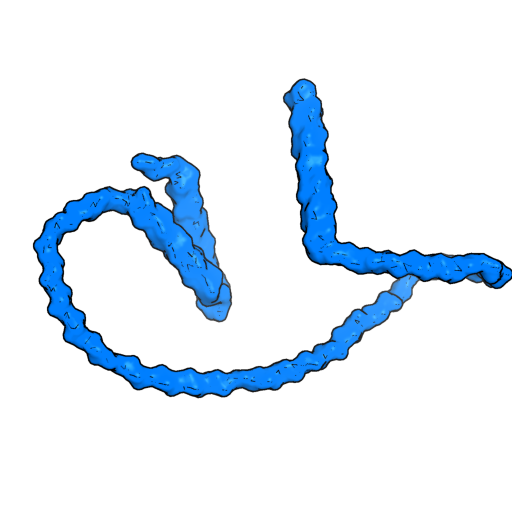N . ASP A 1 129 ? 10.916 16.658 -17.031 1.00 96.88 129 ASP A N 1
ATOM 1041 C CA . ASP A 1 129 ? 11.398 18.020 -16.783 1.00 96.88 129 ASP A CA 1
ATOM 1042 C C . ASP A 1 129 ? 12.519 18.023 -15.735 1.00 96.88 129 ASP A C 1
ATOM 1044 O O . ASP A 1 129 ? 13.579 18.606 -15.954 1.00 96.88 129 ASP A O 1
ATOM 1048 N N . VAL A 1 130 ? 12.334 17.290 -14.630 1.00 97.12 130 VAL A N 1
ATOM 1049 C CA . VAL A 1 130 ? 13.374 17.114 -13.604 1.00 97.12 130 VAL A CA 1
ATOM 1050 C C . VAL A 1 130 ? 14.604 16.435 -14.198 1.00 97.12 130 VAL A C 1
ATOM 1052 O O . VAL A 1 130 ? 15.719 16.910 -14.000 1.00 97.12 130 VAL A O 1
ATOM 1055 N N . LYS A 1 131 ? 14.418 15.362 -14.975 1.00 96.44 131 LYS A N 1
ATOM 1056 C CA . LYS A 1 131 ? 15.528 14.673 -15.640 1.00 96.44 131 LYS A CA 1
ATOM 1057 C C . LYS A 1 131 ? 16.291 15.611 -16.579 1.00 96.44 131 LYS A C 1
ATOM 1059 O O . LYS A 1 131 ? 17.511 15.596 -16.560 1.00 96.44 131 LYS A O 1
ATOM 1064 N N . ALA A 1 132 ? 15.588 16.428 -17.360 1.00 95.06 132 ALA A N 1
ATOM 1065 C CA . ALA A 1 132 ? 16.198 17.397 -18.264 1.00 95.06 132 ALA A CA 1
ATOM 1066 C C . ALA A 1 132 ? 16.960 18.503 -17.516 1.00 95.06 132 ALA A C 1
ATOM 1068 O O . ALA A 1 132 ? 17.978 18.962 -18.009 1.00 95.06 132 ALA A O 1
ATOM 1069 N N . SER A 1 133 ? 16.500 18.904 -16.326 1.00 91.81 133 SER A N 1
ATOM 1070 C CA . SER A 1 133 ? 17.183 19.909 -15.494 1.00 91.81 133 SER A CA 1
ATOM 1071 C C . SER A 1 133 ? 18.446 19.403 -14.783 1.00 91.81 133 SER A C 1
ATOM 1073 O O . SER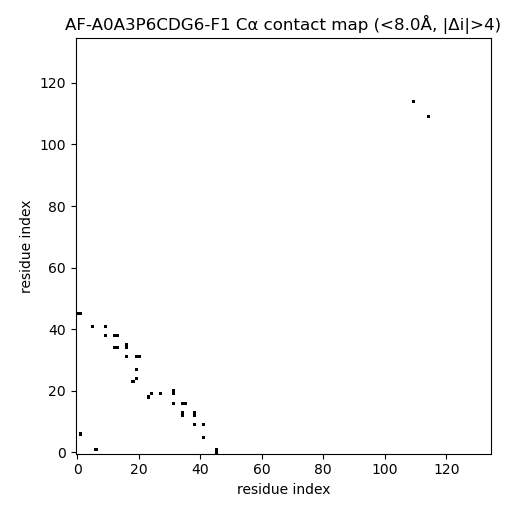 A 1 133 ? 19.224 20.205 -14.277 1.00 91.81 133 SER A O 1
ATOM 1075 N N . LEU A 1 134 ? 18.626 18.081 -14.711 1.00 88.44 134 LEU A N 1
ATOM 1076 C CA . LEU A 1 134 ? 19.759 17.413 -14.062 1.00 88.44 134 LEU A CA 1
ATOM 1077 C C . LEU A 1 134 ? 20.818 16.930 -15.072 1.00 88.44 134 LEU A C 1
ATOM 1079 O O . LEU A 1 134 ? 21.774 16.267 -14.667 1.00 88.44 134 LEU A O 1
ATOM 1083 N N . CYS A 1 135 ? 20.623 17.205 -16.364 1.00 60.12 135 CYS A N 1
ATOM 1084 C CA . CYS A 1 135 ? 21.541 16.868 -17.451 1.00 60.12 135 CYS A CA 1
ATOM 1085 C C . CYS A 1 135 ? 22.294 18.099 -17.954 1.00 60.12 135 CYS A C 1
A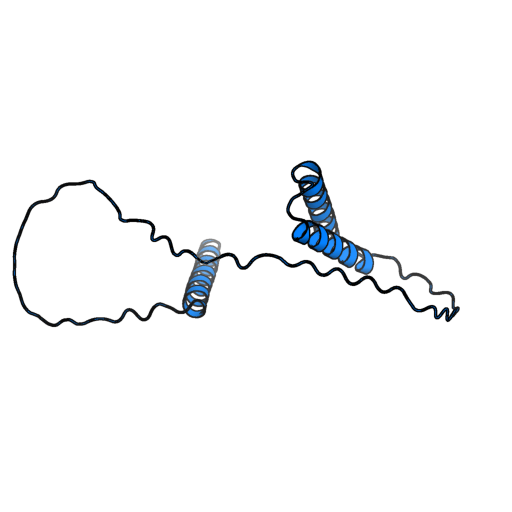TOM 1087 O O . CYS A 1 135 ? 21.703 19.201 -17.947 1.00 60.12 135 CYS A O 1
#

Secondary structure (DSSP, 8-state):
---HHHHHHHHHHHHHHHHHHHH-TTS-HHHHHHHHHHHHHHHHTTS-------------------------------------------------------------PPPHHHHHHHHHHHHHHHHHHHHHHT-

pLDDT: mean 72.69, std 22.5, range [35.97, 98.31]

Solvent-accessible surface area (backbone atoms only — not comparable to full-atom values): 9303 Å² total; per-residue (Å²): 132,81,52,76,66,57,56,52,51,47,52,52,51,50,53,54,48,49,50,46,48,73,80,33,68,95,48,61,64,67,59,50,52,50,49,51,50,54,49,50,55,60,46,63,81,61,51,75,84,74,80,80,76,89,80,88,80,88,76,89,78,87,88,86,89,77,90,77,85,75,89,74,79,88,75,81,86,78,87,74,79,82,74,80,92,79,88,87,80,92,80,82,89,81,93,76,94,72,95,71,76,88,74,75,71,73,72,71,75,73,47,76,65,55,53,49,52,54,51,50,52,54,51,54,50,53,54,50,52,53,53,59,73,76,103

Sequence (135 aa):
MSSSWEIQLMETAKEELEILQAQYPNRFAYLKSDLQSFISNLREDHAPPSRASSSPLVLTQESSNCKNKQKHKKRKYTNELFGDQASSSTGKIHKNNNHKMAQRVVTKRKTRVEMVLERAQLCLQKIRDVKASLC

Nearest PDB structures (foldseek):
  2rn7-assembly1_A  TM=2.942E-01  e=7.894E+00  Shigella flexneri

Foldseek 3Di:
DDDPVLVVVLVVLVVVLVCCCVVPVPPDPVVNVVSVVVSVVSVVVVDDPDPDDDDDDDDDDDDDDDDDDDDDDDDDPDDDDDDDDDDDDDDDDDDD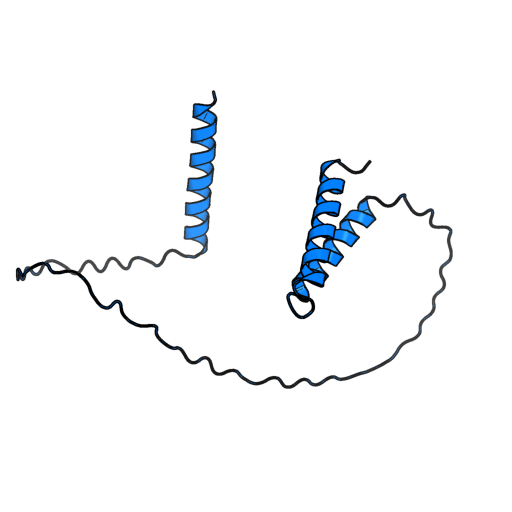DDDDDDPPPVPPPQPPVNVVVVVVVVVVVVVVVVVVVVD

Mean predicted aligned error: 22.08 Å

Radius of gyration: 29.65 Å; Cα contacts (8 Å, |Δi|>4): 19; chains: 1; bounding box: 53×86×47 Å